Protein AF-A0AAJ1ZSI8-F1 (afdb_monomer)

Sequence (175 aa):
MTHDALRLLARHGTLLAAVGTDGVRSYTAPPLLPDRSDVARGQAELLGSPRRRISVARHMYALRLGEVLPHRDLDTLRGIEGARVKAIYKLRAQEFGIAWEGRRYDRFNPDATDLTNQAINHAATAVQAAAAIAVQRSRRCRSLDLSTRIPDRLSYWMWRTCFAMTSRCPSPSRQ

Secondary structure (DSSP, 8-state):
--HHHHHHHHHTTPPP--B-GGGS-B-SPPP--TT--HHHHHHHHHHHSHHHHHHHHHHHHHHHHSS------HHHHHHHHHHHHHHHHHHHHHHTT---------SS-GGGS-HHHHHHHHHHHHHHHHHHHHHHHTT--STT-GGGTS--TTTHHHHHHHTTT---PPPPP--

Foldseek 3Di:
DDPVVVVVCLVVVHDDWDADPPLLATPDDQDPRPDDCPQQVVLVVCLVDPVSVLVVLQVLLCVVVVHRDPDSDPVVSVVVVVVVVVVVVVVVCVVVVHDDPDADADPVCRPPDDPVNNVVVSVLSSLLSVLVVLCSVVVYHPVSQCPVVPPDDPCVSSSSRSVSPPPDDDDPDDD

Mean predicted aligned error: 11.06 Å

Radius of gyration: 19.28 Å; Cα contacts (8 Å, |Δi|>4): 123; chains: 1; bounding box: 47×39×57 Å

pLDDT: mean 71.85, std 19.26, range [26.12, 93.94]

Nearest PDB structures (foldseek):
  5dqu-assembly1_A  TM=8.683E-01  e=6.425E-07  Escherichia coli K-12
  8hi1-assembly1_C  TM=9.250E-01  e=1.335E-06  Streptococcus thermophilus DGCC 7710
  5vvl-assembly1_A  TM=9.056E-01  e=1.979E-06  Escherichia coli K-12
  5vvj-assembly1_C  TM=8.225E-01  e=1.070E-05  Escherichia coli K-12
  4p6i-assembly1_E  TM=7.374E-01  e=3.887E-06  Escherichia coli K-12

Solvent-accessible surface area (backbone atoms only — not comparable to full-at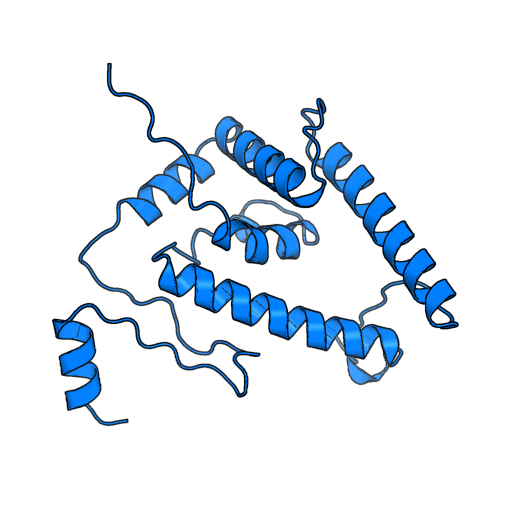om values): 10835 Å² total; per-residue (Å²): 138,57,71,66,59,53,52,51,31,60,75,71,72,49,84,76,76,53,54,43,78,96,39,41,36,68,75,50,69,73,80,89,65,90,87,74,56,64,62,40,47,54,49,49,57,38,64,72,34,73,70,47,39,53,54,51,52,51,52,52,49,21,71,74,71,76,47,84,73,88,72,88,53,69,67,60,54,48,52,55,51,53,53,52,52,53,50,51,53,52,54,50,24,61,75,71,71,48,92,76,93,68,93,65,83,52,88,92,48,64,81,81,42,58,68,71,50,45,53,52,51,52,55,48,44,29,52,49,16,48,23,48,52,46,28,45,73,68,60,46,58,71,85,74,49,59,69,85,80,44,99,56,84,74,58,56,62,58,58,52,48,55,70,58,69,72,86,76,72,82,74,83,78,85,125

Structure (mmCIF, N/CA/C/O backbone):
data_AF-A0AAJ1ZSI8-F1
#
_entry.id   AF-A0AAJ1ZSI8-F1
#
loop_
_atom_site.group_PDB
_atom_site.id
_atom_site.type_symbol
_atom_site.label_atom_id
_atom_site.label_alt_id
_atom_site.label_comp_id
_atom_site.label_asym_id
_atom_site.label_entity_id
_atom_site.label_seq_id
_atom_site.pdbx_PDB_ins_code
_atom_site.Cartn_x
_atom_site.Cartn_y
_atom_site.Cartn_z
_atom_site.occupancy
_atom_site.B_iso_or_equiv
_atom_site.auth_seq_id
_atom_site.auth_comp_id
_atom_site.auth_asym_id
_atom_site.auth_atom_id
_atom_site.pdbx_PDB_model_num
ATOM 1 N N . MET A 1 1 ? 22.085 -18.092 8.411 1.00 73.88 1 MET A N 1
ATOM 2 C CA . MET A 1 1 ? 22.111 -18.370 6.955 1.00 73.88 1 MET A CA 1
ATOM 3 C C . MET A 1 1 ? 23.533 -18.709 6.547 1.00 73.88 1 MET A C 1
ATOM 5 O O . MET A 1 1 ? 24.436 -18.060 7.056 1.00 73.88 1 MET A O 1
ATOM 9 N N . THR A 1 2 ? 23.741 -19.699 5.675 1.00 93.69 2 THR A N 1
ATOM 10 C CA . THR A 1 2 ? 25.081 -20.091 5.199 1.00 93.69 2 THR A CA 1
ATOM 11 C C . THR A 1 2 ? 25.334 -19.587 3.779 1.00 93.69 2 THR A C 1
ATOM 13 O O . THR A 1 2 ? 24.401 -19.371 3.004 1.00 93.69 2 THR A O 1
ATOM 16 N N . HIS A 1 3 ? 26.607 -19.405 3.429 1.00 89.50 3 HIS A N 1
ATOM 17 C CA . HIS A 1 3 ? 27.018 -18.959 2.097 1.00 89.50 3 HIS A CA 1
ATOM 18 C C . HIS A 1 3 ? 26.566 -19.922 0.984 1.00 89.50 3 HIS A C 1
ATOM 20 O O . HIS A 1 3 ? 26.094 -19.478 -0.059 1.00 89.50 3 HIS A O 1
ATOM 26 N N . ASP A 1 4 ? 26.647 -21.237 1.205 1.00 93.56 4 ASP A N 1
ATOM 27 C CA . ASP A 1 4 ? 26.276 -22.213 0.172 1.00 93.56 4 ASP A CA 1
ATOM 28 C C . ASP A 1 4 ? 2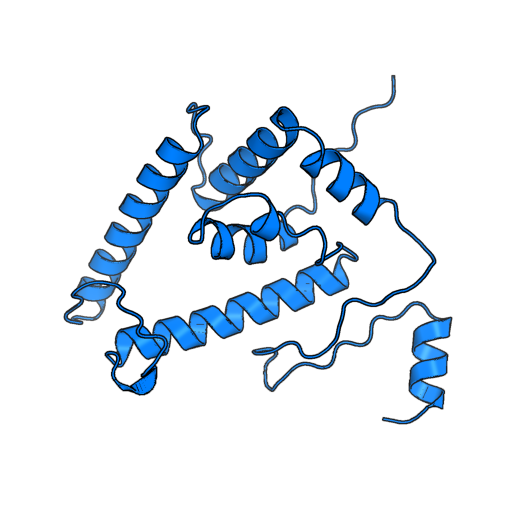4.765 -22.220 -0.116 1.00 93.56 4 ASP A C 1
ATOM 30 O O . ASP A 1 4 ? 24.354 -22.329 -1.269 1.00 93.56 4 ASP A O 1
ATOM 34 N N . ALA A 1 5 ? 23.930 -21.952 0.896 1.00 89.56 5 ALA A N 1
ATOM 35 C CA . ALA A 1 5 ? 22.500 -21.737 0.684 1.00 89.56 5 ALA A CA 1
ATOM 36 C C . ALA A 1 5 ? 22.241 -20.535 -0.244 1.00 89.56 5 ALA A C 1
ATOM 38 O O . ALA A 1 5 ? 21.441 -20.635 -1.172 1.00 89.56 5 ALA A O 1
ATOM 39 N N . LEU A 1 6 ? 22.955 -19.416 -0.056 1.00 88.00 6 LEU A N 1
ATOM 40 C CA . LEU A 1 6 ? 22.856 -18.257 -0.955 1.00 88.00 6 LEU A CA 1
ATOM 41 C C . LEU A 1 6 ? 23.327 -18.597 -2.374 1.00 88.00 6 LEU A C 1
ATOM 43 O O . LEU A 1 6 ? 22.689 -18.198 -3.349 1.00 88.00 6 LEU A O 1
ATOM 47 N N . ARG A 1 7 ? 24.409 -19.374 -2.494 1.00 87.56 7 ARG A N 1
ATOM 48 C CA . ARG A 1 7 ? 24.954 -19.823 -3.780 1.00 87.56 7 ARG A CA 1
ATOM 49 C C . ARG A 1 7 ? 23.956 -20.684 -4.556 1.00 87.56 7 ARG A C 1
ATOM 51 O O . ARG A 1 7 ? 23.796 -20.486 -5.760 1.00 87.56 7 ARG A O 1
ATOM 58 N N . LEU A 1 8 ? 23.274 -21.612 -3.884 1.00 90.06 8 LEU A N 1
ATOM 59 C CA . LEU A 1 8 ? 22.236 -22.452 -4.488 1.00 90.06 8 LEU A CA 1
ATOM 60 C C . LEU A 1 8 ? 21.021 -21.624 -4.921 1.00 90.06 8 LEU A C 1
ATOM 62 O O . LEU A 1 8 ? 20.558 -21.769 -6.051 1.00 90.06 8 LEU A O 1
ATOM 66 N N . LEU A 1 9 ? 20.543 -20.711 -4.070 1.00 86.81 9 LEU A N 1
ATOM 67 C CA . LEU A 1 9 ? 19.425 -19.822 -4.407 1.00 86.81 9 LEU A CA 1
ATOM 68 C C . LEU A 1 9 ? 19.731 -18.967 -5.643 1.00 86.81 9 LEU A C 1
ATOM 70 O O . LEU A 1 9 ? 18.897 -18.873 -6.543 1.00 86.81 9 LEU A O 1
ATOM 74 N N . ALA A 1 10 ? 20.941 -18.407 -5.727 1.00 83.44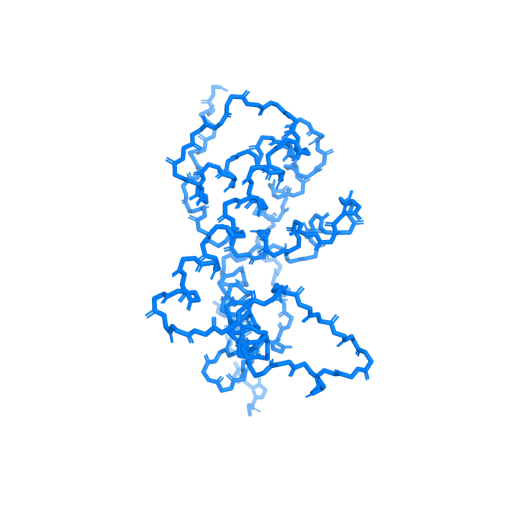 10 ALA A N 1
ATOM 75 C CA . ALA A 1 10 ? 21.382 -17.635 -6.885 1.00 83.44 10 ALA A CA 1
ATOM 76 C C . ALA A 1 10 ? 21.451 -18.488 -8.162 1.00 83.44 10 ALA A C 1
ATOM 78 O O . ALA A 1 10 ? 20.980 -18.050 -9.209 1.00 83.44 10 ALA A O 1
ATOM 79 N N . ARG A 1 11 ? 21.973 -19.722 -8.078 1.00 83.69 11 ARG A N 1
ATOM 80 C CA . ARG A 1 11 ? 22.045 -20.653 -9.221 1.00 83.69 11 ARG A CA 1
ATOM 81 C C . ARG A 1 11 ? 20.673 -21.055 -9.758 1.00 83.69 11 ARG A C 1
ATOM 83 O O . ARG A 1 11 ? 20.522 -21.194 -10.965 1.00 83.69 11 ARG A O 1
ATOM 90 N N . HIS A 1 12 ? 19.687 -21.238 -8.882 1.00 85.50 12 HIS A N 1
ATOM 91 C CA . HIS A 1 12 ? 18.328 -21.626 -9.273 1.00 85.50 12 HIS A CA 1
ATOM 92 C C . HIS A 1 12 ? 17.403 -20.437 -9.574 1.00 85.50 12 HIS A C 1
ATOM 94 O O . HIS A 1 12 ? 16.228 -20.633 -9.880 1.00 85.50 12 HIS A O 1
ATOM 100 N N . GLY A 1 13 ? 17.906 -19.201 -9.502 1.00 79.31 13 GLY A N 1
ATOM 101 C CA . GLY A 1 13 ? 17.098 -18.011 -9.759 1.00 79.31 13 GLY A CA 1
ATOM 102 C C . GLY A 1 13 ? 16.004 -17.766 -8.714 1.00 79.31 13 GLY A C 1
ATOM 103 O O . GLY A 1 13 ? 14.977 -17.147 -9.018 1.00 79.31 13 GLY A O 1
ATOM 104 N N . THR A 1 14 ? 16.206 -18.260 -7.491 1.00 83.19 14 THR A N 1
ATOM 105 C CA . THR A 1 14 ? 15.248 -18.156 -6.390 1.00 83.19 14 THR A CA 1
ATOM 106 C C . THR A 1 14 ? 15.470 -16.862 -5.613 1.00 83.19 14 THR A C 1
ATOM 108 O O . THR A 1 14 ? 16.569 -16.570 -5.145 1.00 83.19 14 THR A O 1
ATOM 111 N N . LEU A 1 15 ? 14.397 -16.088 -5.444 1.00 80.38 15 LEU A N 1
ATOM 112 C CA . LEU A 1 15 ? 14.383 -14.896 -4.598 1.00 80.38 15 LEU A CA 1
ATOM 113 C C . LEU A 1 15 ? 14.582 -15.294 -3.129 1.00 80.38 15 LEU A C 1
ATOM 115 O O . LEU A 1 15 ? 13.809 -16.086 -2.593 1.00 80.38 15 LEU A O 1
ATOM 119 N N . LEU A 1 16 ? 15.524 -14.636 -2.458 1.00 84.69 16 LEU A N 1
ATOM 120 C CA . LEU A 1 16 ? 15.558 -14.556 -1.002 1.00 84.69 16 LEU A CA 1
ATOM 121 C C . LEU A 1 16 ? 14.931 -13.233 -0.552 1.00 84.69 16 LEU A C 1
ATOM 123 O O . LEU A 1 16 ? 15.336 -12.178 -1.035 1.00 84.69 16 LEU A O 1
ATOM 127 N N . ALA A 1 17 ? 13.987 -13.281 0.388 1.00 84.75 17 ALA A N 1
ATOM 128 C CA . ALA A 1 17 ? 13.419 -12.097 1.028 1.00 84.75 17 ALA A CA 1
ATOM 129 C C . ALA A 1 17 ? 13.455 -12.254 2.554 1.00 84.75 17 ALA A C 1
ATOM 131 O O . ALA A 1 17 ? 12.774 -13.104 3.120 1.00 84.75 17 ALA A O 1
ATOM 132 N N . ALA A 1 18 ? 14.253 -11.422 3.218 1.00 87.19 18 ALA A N 1
ATOM 133 C CA . ALA A 1 18 ? 14.275 -11.263 4.662 1.00 87.19 18 ALA A CA 1
ATOM 134 C C . ALA A 1 18 ? 13.159 -10.300 5.067 1.00 87.19 18 ALA A C 1
ATOM 136 O O . ALA A 1 18 ? 13.150 -9.112 4.710 1.00 87.19 18 ALA A O 1
ATOM 137 N N . VAL A 1 19 ? 12.208 -10.843 5.812 1.00 87.94 19 VAL A N 1
ATOM 138 C CA . VAL A 1 19 ? 11.025 -10.143 6.295 1.00 87.94 19 VAL A CA 1
ATOM 139 C C . VAL A 1 19 ? 11.007 -10.165 7.819 1.00 87.94 19 VAL A C 1
ATOM 141 O O . VAL A 1 19 ? 11.587 -11.054 8.438 1.00 87.94 19 VAL A O 1
ATOM 144 N N . GLY A 1 20 ? 10.379 -9.161 8.425 1.00 85.75 20 GLY A N 1
ATOM 145 C CA . GLY A 1 20 ? 10.069 -9.181 9.852 1.00 85.75 20 GLY A CA 1
ATOM 146 C C . GLY A 1 20 ? 9.001 -10.226 10.172 1.00 85.75 20 GLY A C 1
ATOM 147 O O . GLY A 1 20 ? 8.420 -10.826 9.264 1.00 85.75 20 GLY A O 1
ATOM 148 N N . THR A 1 21 ? 8.716 -10.404 11.460 1.00 85.62 21 THR A N 1
ATOM 149 C CA . THR A 1 21 ? 7.641 -11.281 11.947 1.00 85.62 21 THR A CA 1
ATOM 150 C C . THR A 1 21 ? 6.335 -11.000 11.201 1.00 85.62 21 THR A C 1
ATOM 152 O O . THR A 1 21 ? 5.996 -9.842 10.958 1.00 85.62 21 THR A O 1
ATOM 155 N N . ASP A 1 22 ? 5.656 -12.054 10.749 1.00 81.25 22 ASP A N 1
ATOM 156 C CA . ASP A 1 22 ? 4.408 -11.986 9.973 1.00 81.25 22 ASP A CA 1
ATOM 157 C C . ASP A 1 22 ? 4.469 -11.148 8.680 1.00 81.25 22 ASP A C 1
ATOM 159 O O . ASP A 1 22 ? 3.448 -10.738 8.132 1.00 81.25 22 ASP A O 1
ATOM 163 N N . GLY A 1 23 ? 5.668 -10.867 8.155 1.00 78.25 23 GLY A N 1
ATOM 164 C CA . GLY A 1 23 ? 5.826 -10.107 6.915 1.00 78.25 23 GLY A CA 1
ATOM 165 C C . GLY A 1 23 ? 5.517 -8.613 7.044 1.00 78.25 23 GLY A C 1
ATOM 166 O O . GLY A 1 23 ? 5.360 -7.936 6.028 1.00 78.25 23 GLY A O 1
ATOM 167 N N . VAL A 1 24 ? 5.464 -8.069 8.267 1.00 82.88 24 VAL A N 1
ATOM 168 C CA . VAL A 1 24 ? 5.094 -6.660 8.520 1.00 82.88 24 VAL A CA 1
ATOM 169 C C . VAL A 1 24 ? 6.164 -5.649 8.106 1.00 82.88 24 VAL A C 1
ATOM 171 O O . VAL A 1 24 ? 5.897 -4.450 8.026 1.00 82.88 24 VAL A O 1
ATOM 174 N N . ARG A 1 25 ? 7.387 -6.116 7.831 1.00 82.19 25 ARG A N 1
ATOM 175 C CA . ARG A 1 25 ? 8.499 -5.321 7.294 1.00 82.19 25 ARG A CA 1
ATOM 176 C C . ARG A 1 25 ? 9.293 -6.157 6.296 1.00 82.19 25 ARG A C 1
ATOM 178 O O . ARG A 1 25 ? 9.467 -7.351 6.494 1.00 82.19 25 ARG A O 1
ATOM 185 N N . SER A 1 26 ? 9.798 -5.524 5.241 1.00 80.62 26 SER A N 1
ATOM 186 C CA . SER A 1 26 ? 10.729 -6.134 4.284 1.00 80.62 26 SER A CA 1
ATOM 187 C C . SER A 1 26 ? 12.072 -5.435 4.411 1.00 80.62 26 SER A C 1
ATOM 189 O O . SER A 1 26 ? 12.143 -4.224 4.201 1.00 80.62 26 SER A O 1
ATOM 191 N N . TYR A 1 27 ? 13.121 -6.196 4.705 1.00 82.62 27 TYR A N 1
ATOM 192 C CA . TYR A 1 27 ? 14.487 -5.684 4.847 1.00 82.62 27 TYR A CA 1
ATOM 193 C C . TYR A 1 27 ? 15.347 -5.964 3.615 1.00 82.62 27 TYR A C 1
ATOM 195 O O . TYR A 1 27 ? 16.360 -5.305 3.403 1.00 82.62 27 TYR A O 1
ATOM 203 N N . THR A 1 28 ? 14.938 -6.914 2.775 1.00 73.69 28 THR A N 1
ATOM 204 C CA . THR A 1 28 ? 15.691 -7.267 1.572 1.00 73.69 28 THR A CA 1
ATOM 205 C C . THR A 1 28 ? 15.424 -6.306 0.423 1.00 73.69 28 THR A C 1
ATOM 207 O O . THR A 1 28 ? 14.284 -5.921 0.146 1.00 73.69 28 THR A O 1
ATOM 210 N N . ALA A 1 29 ? 16.507 -5.917 -0.251 1.00 67.88 29 ALA A N 1
ATOM 211 C CA . ALA A 1 29 ? 16.446 -5.235 -1.531 1.00 67.88 29 ALA A CA 1
ATOM 212 C C . ALA A 1 29 ? 15.941 -6.198 -2.624 1.00 67.88 29 ALA A C 1
ATOM 214 O O . ALA A 1 29 ? 16.183 -7.402 -2.532 1.00 67.88 29 ALA A O 1
ATOM 215 N N . PRO A 1 30 ? 15.261 -5.698 -3.671 1.00 64.31 30 PRO A N 1
ATOM 216 C CA . PRO A 1 30 ? 14.874 -6.527 -4.805 1.00 64.31 30 PRO A CA 1
ATOM 217 C C . PRO A 1 30 ? 16.088 -7.279 -5.373 1.00 64.31 30 PRO A C 1
ATOM 219 O O . PRO A 1 30 ? 17.173 -6.699 -5.459 1.00 64.31 30 PRO A O 1
ATOM 222 N N . PRO A 1 31 ? 15.923 -8.548 -5.769 1.00 61.81 31 PRO A N 1
ATOM 223 C CA . PRO A 1 31 ? 17.025 -9.359 -6.251 1.00 61.81 31 PRO A CA 1
ATOM 224 C C . PRO A 1 31 ? 17.536 -8.773 -7.568 1.00 61.81 31 PRO A C 1
ATOM 226 O O . PRO A 1 31 ? 16.794 -8.657 -8.544 1.00 61.81 31 PRO A O 1
ATOM 229 N N . LEU A 1 32 ? 18.815 -8.416 -7.605 1.00 60.69 32 LEU A N 1
ATOM 230 C CA . LEU A 1 32 ? 19.501 -8.000 -8.824 1.00 60.69 32 LEU A CA 1
ATOM 231 C C . LEU A 1 32 ? 19.974 -9.253 -9.568 1.00 60.69 32 LEU A C 1
ATOM 233 O O . LEU A 1 32 ? 21.168 -9.525 -9.632 1.00 60.69 32 LEU A O 1
ATOM 237 N N . LEU A 1 33 ? 19.037 -10.067 -10.066 1.00 61.50 33 LEU A N 1
ATOM 238 C CA . LEU A 1 33 ? 19.398 -11.162 -10.966 1.00 61.50 33 LEU A CA 1
ATOM 239 C C . LEU A 1 33 ? 19.438 -10.663 -12.419 1.00 61.50 33 LEU A C 1
ATOM 241 O O . LEU A 1 33 ? 18.534 -9.935 -12.834 1.00 61.50 33 LEU A O 1
ATOM 245 N N . PRO A 1 34 ? 20.455 -11.065 -13.202 1.00 56.19 34 PRO A N 1
ATOM 246 C CA . PRO A 1 34 ? 20.691 -10.537 -14.545 1.00 56.19 34 PRO A CA 1
ATOM 247 C C . PRO A 1 34 ? 19.709 -11.048 -15.610 1.00 56.19 34 PRO A C 1
ATOM 249 O O . PRO A 1 34 ? 19.698 -10.527 -16.721 1.00 56.19 34 PRO A O 1
ATOM 252 N N . ASP A 1 35 ? 18.874 -12.042 -15.304 1.00 57.72 35 ASP A N 1
ATOM 253 C CA . ASP A 1 35 ? 18.309 -12.871 -16.371 1.00 57.72 35 ASP A CA 1
ATOM 254 C C . ASP A 1 35 ? 17.165 -12.243 -17.173 1.00 57.72 35 ASP A C 1
ATOM 256 O O . ASP A 1 35 ? 16.999 -12.598 -18.339 1.00 57.72 35 ASP A O 1
ATOM 260 N N . ARG A 1 36 ? 16.351 -11.330 -16.612 1.00 62.81 36 ARG A N 1
ATOM 261 C CA . ARG A 1 36 ? 15.215 -10.730 -17.350 1.00 62.81 36 ARG A CA 1
ATOM 262 C C . ARG A 1 36 ? 14.898 -9.300 -16.915 1.00 62.81 36 ARG A C 1
ATOM 264 O O . ARG A 1 36 ? 14.591 -9.042 -15.756 1.00 62.81 36 ARG A O 1
ATOM 271 N N . SER A 1 37 ? 14.937 -8.378 -17.880 1.00 72.62 37 SER A N 1
ATOM 272 C CA . SER A 1 37 ? 14.653 -6.942 -17.713 1.00 72.62 37 SER A CA 1
ATOM 273 C C . SER A 1 37 ? 13.412 -6.469 -18.479 1.00 72.62 37 SER A C 1
ATOM 275 O O . SER A 1 37 ? 13.108 -5.281 -18.480 1.00 72.62 37 SER A O 1
ATOM 277 N N . ASP A 1 38 ? 12.679 -7.380 -19.114 1.00 80.06 38 ASP A N 1
ATOM 278 C CA . ASP A 1 38 ? 11.459 -7.123 -19.887 1.00 80.06 38 ASP A CA 1
ATOM 279 C C . ASP A 1 38 ? 10.375 -6.417 -19.060 1.00 80.06 38 ASP A C 1
ATOM 281 O O . ASP A 1 38 ? 9.857 -5.380 -19.474 1.00 80.06 38 ASP A O 1
ATOM 285 N N . VAL A 1 39 ? 10.094 -6.913 -17.853 1.00 75.62 39 VAL A N 1
ATOM 286 C CA . VAL A 1 39 ? 9.108 -6.313 -16.942 1.00 75.62 39 VAL A CA 1
ATOM 287 C C . VAL A 1 39 ? 9.557 -4.923 -16.489 1.00 75.62 39 VAL A C 1
ATOM 289 O O . VAL A 1 39 ? 8.772 -3.976 -16.523 1.00 75.62 39 VAL A O 1
ATOM 292 N N . ALA A 1 40 ? 10.827 -4.775 -16.106 1.00 75.06 40 ALA A N 1
ATOM 293 C CA . ALA A 1 40 ? 11.382 -3.493 -15.677 1.00 75.06 40 ALA A CA 1
ATOM 294 C C . ALA A 1 40 ? 11.407 -2.463 -16.822 1.00 75.06 40 ALA A C 1
ATOM 296 O O . ALA A 1 40 ? 11.107 -1.290 -16.605 1.00 75.06 40 ALA A O 1
ATOM 297 N N . ARG A 1 41 ? 11.702 -2.897 -18.053 1.00 81.31 41 ARG A N 1
ATOM 298 C CA . ARG A 1 41 ? 11.676 -2.054 -19.254 1.00 81.31 41 ARG A CA 1
ATOM 299 C C . ARG A 1 41 ? 10.255 -1.635 -19.610 1.00 81.31 41 ARG A C 1
ATOM 301 O O . ARG A 1 41 ? 10.018 -0.450 -19.813 1.00 81.31 41 ARG A O 1
ATOM 308 N N . GLY A 1 42 ? 9.300 -2.565 -19.580 1.00 82.81 42 GLY A N 1
ATOM 309 C CA . GLY A 1 42 ? 7.884 -2.255 -19.777 1.00 82.81 42 GLY A CA 1
ATOM 310 C C . GLY A 1 42 ? 7.367 -1.251 -18.743 1.00 82.81 42 GLY A C 1
ATOM 311 O O . GLY A 1 42 ? 6.666 -0.305 -19.096 1.00 82.81 42 GLY A O 1
ATOM 312 N N . GLN A 1 43 ? 7.780 -1.383 -17.476 1.00 79.62 43 GLN A N 1
ATOM 313 C CA . GLN A 1 43 ? 7.522 -0.353 -16.469 1.00 79.62 43 GLN A CA 1
ATOM 314 C C . GLN A 1 43 ? 8.139 0.980 -16.900 1.00 79.62 43 GLN A C 1
ATOM 316 O O . GLN A 1 43 ? 7.404 1.952 -17.031 1.00 79.62 43 GLN A O 1
ATOM 321 N N . ALA A 1 44 ? 9.439 1.032 -17.200 1.00 82.06 44 ALA A N 1
ATOM 322 C CA . ALA A 1 44 ? 10.117 2.263 -17.612 1.00 82.06 44 ALA A CA 1
ATOM 323 C C . ALA A 1 44 ? 9.429 2.965 -18.801 1.00 82.06 44 ALA A C 1
ATOM 325 O O . ALA A 1 44 ? 9.262 4.183 -18.778 1.00 82.06 44 ALA A O 1
ATOM 326 N N . GLU A 1 45 ? 8.952 2.216 -19.797 1.00 84.94 45 GLU A N 1
ATOM 327 C CA . GLU A 1 45 ? 8.206 2.748 -20.944 1.00 84.94 45 GLU A CA 1
ATOM 328 C C . GLU A 1 45 ? 6.840 3.341 -20.562 1.00 84.94 45 GLU A C 1
ATOM 330 O O . GLU A 1 45 ? 6.434 4.387 -21.085 1.00 84.94 45 GLU A O 1
ATOM 335 N N . LEU A 1 46 ? 6.115 2.693 -19.645 1.00 81.75 46 LEU A N 1
ATOM 336 C CA . LEU A 1 46 ? 4.859 3.223 -19.107 1.00 81.75 46 LEU A CA 1
ATOM 337 C C . LEU A 1 46 ? 5.092 4.525 -18.328 1.00 81.75 46 LEU A C 1
ATOM 339 O O . LEU A 1 46 ? 4.256 5.428 -18.380 1.00 81.75 46 LEU A O 1
ATOM 343 N N . LEU A 1 47 ? 6.233 4.647 -17.643 1.00 75.38 47 LEU A N 1
ATOM 344 C CA . LEU A 1 47 ? 6.580 5.838 -16.863 1.00 75.38 47 LEU A CA 1
ATOM 345 C C . LEU A 1 47 ? 7.146 6.977 -17.707 1.00 75.38 47 LEU A C 1
ATOM 347 O O . LEU A 1 47 ? 6.943 8.148 -17.366 1.00 75.38 47 LEU A O 1
ATOM 351 N N . GLY A 1 48 ? 7.855 6.637 -18.783 1.00 79.31 48 GLY A N 1
ATOM 352 C CA . GLY A 1 48 ? 8.548 7.584 -19.649 1.00 79.31 48 GLY A CA 1
ATOM 353 C C . GLY A 1 48 ? 7.606 8.511 -20.414 1.00 79.31 48 GLY A C 1
ATOM 354 O O . GLY A 1 48 ? 7.967 9.653 -20.677 1.00 79.31 48 GLY A O 1
ATOM 355 N N . SER A 1 49 ? 6.378 8.073 -20.715 1.00 81.50 49 SER A N 1
ATOM 356 C CA . SER A 1 49 ? 5.410 8.891 -21.456 1.00 81.50 49 SER A CA 1
ATOM 357 C C . SER A 1 49 ? 4.294 9.456 -20.556 1.00 81.50 49 SER A C 1
ATOM 359 O O . SER A 1 49 ? 3.615 8.696 -19.856 1.00 81.50 49 SER A O 1
ATOM 361 N N . PRO A 1 50 ? 4.022 10.779 -20.597 1.00 78.56 50 PRO A N 1
ATOM 362 C CA . PRO A 1 50 ? 2.962 11.399 -19.793 1.00 78.56 50 PRO A CA 1
ATOM 363 C C . PRO A 1 50 ? 1.573 10.794 -20.040 1.00 78.56 50 PRO A C 1
ATOM 365 O O . PRO A 1 50 ? 0.814 10.559 -19.101 1.00 78.56 50 PRO A O 1
ATOM 368 N N . ARG A 1 51 ? 1.256 10.464 -21.301 1.00 81.38 51 ARG A N 1
ATOM 369 C CA . ARG A 1 51 ? -0.030 9.857 -21.683 1.00 81.38 51 ARG A CA 1
ATOM 370 C C . ARG A 1 51 ? -0.223 8.464 -21.071 1.00 81.38 51 ARG A C 1
ATOM 372 O O . ARG A 1 51 ? -1.288 8.192 -20.517 1.00 81.38 51 ARG A O 1
ATOM 379 N N . ARG A 1 52 ? 0.793 7.587 -21.125 1.00 79.38 52 ARG A N 1
ATOM 380 C CA . ARG A 1 52 ? 0.695 6.235 -20.539 1.00 79.38 52 ARG A CA 1
ATOM 381 C C . ARG A 1 52 ? 0.642 6.298 -19.015 1.00 79.38 52 ARG A C 1
ATOM 383 O O . ARG A 1 52 ? -0.143 5.567 -18.421 1.00 79.38 52 ARG A O 1
ATOM 390 N N . ARG A 1 53 ? 1.370 7.226 -18.385 1.00 79.56 53 ARG A N 1
ATOM 391 C CA . ARG A 1 53 ? 1.321 7.446 -16.929 1.00 79.56 53 ARG A CA 1
ATOM 392 C C . ARG A 1 53 ? -0.094 7.745 -16.430 1.00 79.56 53 ARG A C 1
ATOM 394 O O . ARG A 1 53 ? -0.545 7.120 -15.472 1.00 79.56 53 ARG A O 1
ATOM 401 N N . ILE A 1 54 ? -0.809 8.650 -17.103 1.00 80.62 54 ILE A N 1
ATOM 402 C CA . ILE A 1 54 ? -2.204 8.978 -16.765 1.00 80.62 54 ILE A CA 1
ATOM 403 C C . ILE A 1 54 ? -3.110 7.762 -16.988 1.00 80.62 54 ILE A C 1
ATOM 405 O O . ILE A 1 54 ? -3.946 7.456 -16.142 1.00 80.62 54 ILE A O 1
ATOM 409 N N . SER A 1 55 ? -2.919 7.023 -18.086 1.00 82.88 55 SER A N 1
ATOM 410 C CA . SER A 1 55 ? -3.686 5.800 -18.357 1.00 82.88 55 SER A CA 1
ATOM 411 C C . SER A 1 55 ? -3.528 4.750 -17.252 1.00 82.88 55 SER A C 1
ATOM 413 O O . SER A 1 55 ? -4.518 4.153 -16.831 1.00 82.88 55 SER A O 1
ATOM 415 N N . VAL A 1 56 ? -2.306 4.542 -16.750 1.00 83.88 56 VAL A N 1
ATOM 416 C CA . VAL A 1 56 ? -2.046 3.607 -15.645 1.00 83.88 56 VAL A CA 1
ATOM 417 C C . VAL A 1 56 ? -2.700 4.098 -14.354 1.00 83.88 56 VAL A C 1
ATOM 419 O O . VAL A 1 56 ? -3.372 3.318 -13.683 1.00 83.88 56 VAL A O 1
ATOM 422 N N . ALA A 1 57 ? -2.578 5.389 -14.032 1.00 81.88 57 ALA A N 1
ATOM 423 C CA . ALA A 1 57 ? -3.222 5.966 -12.854 1.00 81.88 57 ALA A CA 1
ATOM 424 C C . ALA A 1 57 ? -4.753 5.802 -12.893 1.00 81.88 57 ALA A C 1
ATOM 426 O O . ALA A 1 57 ? -5.352 5.400 -11.899 1.00 81.88 57 ALA A O 1
ATOM 427 N N . ARG A 1 58 ? -5.389 6.021 -14.052 1.00 81.62 58 ARG A N 1
ATOM 428 C CA . ARG A 1 58 ? -6.833 5.794 -14.237 1.00 81.62 58 ARG A CA 1
ATOM 429 C C . ARG A 1 58 ? -7.221 4.336 -14.028 1.00 81.62 58 ARG A C 1
ATOM 431 O O . ARG A 1 58 ? -8.215 4.063 -13.366 1.00 81.62 58 ARG A O 1
ATOM 438 N N . HIS A 1 59 ? -6.430 3.408 -14.559 1.00 84.19 59 HIS A N 1
ATOM 439 C CA . HIS A 1 59 ? -6.676 1.983 -14.362 1.00 84.19 59 HIS A CA 1
ATOM 440 C C . HIS A 1 59 ? -6.583 1.593 -12.880 1.00 84.19 59 HIS A C 1
ATOM 442 O O . HIS A 1 59 ? -7.427 0.859 -12.378 1.00 84.19 59 HIS A O 1
ATOM 448 N N . MET A 1 60 ? -5.615 2.148 -12.148 1.00 82.62 60 MET A N 1
ATOM 449 C CA . MET A 1 60 ? -5.496 1.940 -10.703 1.00 82.62 60 MET A CA 1
ATOM 450 C C . MET A 1 60 ? -6.684 2.508 -9.922 1.00 82.62 60 MET A C 1
ATOM 452 O O . MET A 1 60 ? -7.196 1.846 -9.021 1.00 82.62 60 MET A O 1
ATOM 456 N N . TYR A 1 61 ? -7.148 3.707 -10.282 1.00 83.50 61 TYR A N 1
ATOM 457 C CA . TYR A 1 61 ? -8.352 4.293 -9.698 1.00 83.50 61 TYR A CA 1
ATOM 458 C C . TYR A 1 61 ? -9.594 3.445 -9.971 1.00 83.50 61 TYR A C 1
ATOM 460 O O . TYR A 1 61 ? -10.384 3.225 -9.056 1.00 83.50 61 TYR A O 1
ATOM 468 N N . ALA A 1 62 ? -9.727 2.906 -11.185 1.00 85.81 62 ALA A N 1
ATOM 469 C CA . ALA A 1 62 ? -10.831 2.022 -11.539 1.00 85.81 62 ALA A CA 1
ATOM 470 C C . ALA A 1 62 ? -10.820 0.722 -10.721 1.00 85.81 62 ALA A C 1
ATOM 472 O O . ALA A 1 62 ? -11.852 0.332 -10.184 1.00 85.81 62 ALA A O 1
ATOM 473 N N . LEU A 1 63 ? -9.650 0.096 -10.544 1.00 85.62 63 LEU A N 1
ATOM 474 C CA . LEU A 1 63 ? -9.503 -1.089 -9.689 1.00 85.62 63 LEU A CA 1
ATOM 475 C C . LEU A 1 63 ? -9.854 -0.798 -8.225 1.00 85.62 63 LEU A C 1
ATOM 477 O O . LEU A 1 63 ? -10.450 -1.635 -7.556 1.00 85.62 63 LEU A O 1
ATOM 481 N N . ARG A 1 64 ? -9.490 0.385 -7.721 1.00 83.31 64 ARG A N 1
ATOM 482 C CA . ARG A 1 64 ? -9.745 0.767 -6.329 1.00 83.31 64 ARG A CA 1
ATOM 483 C C . ARG A 1 64 ? -11.203 1.133 -6.060 1.00 83.31 64 ARG A C 1
ATOM 485 O O . ARG A 1 64 ? -11.712 0.829 -4.986 1.00 83.31 64 ARG A O 1
ATOM 492 N N . LEU A 1 65 ? -11.841 1.846 -6.986 1.00 80.44 65 LEU A N 1
ATOM 493 C CA . LEU A 1 65 ? -13.196 2.375 -6.812 1.00 80.44 65 LEU A CA 1
ATOM 494 C C . LEU A 1 65 ? -14.280 1.423 -7.330 1.00 80.44 65 LEU A C 1
ATOM 496 O O . LEU A 1 65 ? -15.438 1.593 -6.947 1.00 80.44 65 LEU A O 1
ATOM 500 N N . GLY A 1 66 ? -13.905 0.440 -8.156 1.00 81.88 66 GLY A N 1
ATOM 501 C CA . GLY A 1 66 ? -14.817 -0.504 -8.803 1.00 81.88 66 GLY A CA 1
ATOM 502 C C . GLY A 1 66 ? -15.560 0.075 -10.012 1.00 81.88 66 GLY A C 1
ATOM 503 O O . GLY A 1 66 ? -16.421 -0.595 -10.569 1.00 81.88 66 GLY A O 1
ATOM 504 N N . GLU A 1 67 ? -15.240 1.302 -10.427 1.00 81.81 67 GLU A N 1
ATOM 505 C CA . GLU A 1 67 ? -15.925 2.028 -11.499 1.00 81.81 67 GLU A CA 1
ATOM 506 C C . GLU A 1 67 ? -14.928 2.780 -12.388 1.00 81.81 67 GLU A C 1
ATOM 508 O O . GLU A 1 67 ? -13.895 3.274 -11.927 1.00 81.81 67 GLU A O 1
ATOM 513 N N . VAL A 1 68 ? -15.228 2.885 -13.684 1.00 73.81 68 VAL A N 1
ATOM 514 C CA . VAL A 1 68 ? -14.394 3.643 -14.623 1.00 73.81 68 VAL A CA 1
ATOM 515 C C . VAL A 1 68 ? -14.855 5.094 -14.635 1.00 73.81 68 VAL A C 1
ATOM 517 O O . VAL A 1 68 ?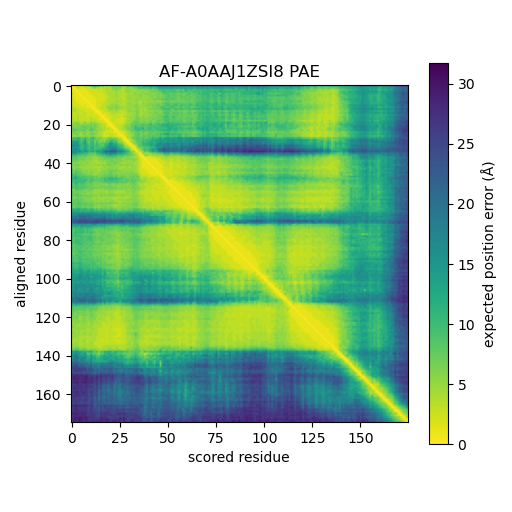 -15.876 5.431 -15.227 1.00 73.81 68 VAL A O 1
ATOM 520 N N . LEU A 1 69 ? -14.075 5.974 -14.009 1.00 69.56 69 LEU A N 1
ATOM 521 C CA . LEU A 1 69 ? -14.378 7.402 -14.003 1.00 69.56 69 LEU A CA 1
ATOM 522 C C . LEU A 1 69 ? -14.043 8.047 -15.373 1.00 69.56 69 LEU A C 1
ATOM 524 O O . LEU A 1 69 ? -12.950 7.825 -15.922 1.00 69.56 69 LEU A O 1
ATOM 528 N N . PRO A 1 70 ? -14.948 8.877 -15.934 1.00 64.88 70 PRO A N 1
ATOM 529 C CA . PRO A 1 70 ? -14.748 9.533 -17.232 1.00 64.88 70 PRO A CA 1
ATOM 530 C C . PRO A 1 70 ? -13.725 10.682 -17.178 1.00 64.88 70 PRO A C 1
ATOM 532 O O . PRO A 1 70 ? -13.228 11.129 -18.212 1.00 64.88 70 PRO A O 1
ATOM 535 N N . HIS A 1 71 ? -13.385 11.145 -15.974 1.00 66.44 71 HIS A N 1
ATOM 536 C CA . HIS A 1 71 ? -12.522 12.294 -15.733 1.00 66.44 71 HIS A CA 1
ATOM 537 C C . HIS A 1 71 ? -11.083 12.026 -16.201 1.00 66.44 71 HIS A C 1
ATOM 539 O O . HIS A 1 71 ? -10.490 10.983 -15.908 1.00 66.44 71 HIS A O 1
ATOM 545 N N . ARG A 1 72 ? -10.523 12.979 -16.957 1.00 64.88 72 ARG A N 1
ATOM 546 C CA . ARG A 1 72 ? -9.133 12.925 -17.446 1.00 64.88 72 ARG A CA 1
ATOM 547 C C . ARG A 1 72 ? -8.127 13.456 -16.432 1.00 64.88 72 ARG A C 1
ATOM 549 O O . ARG A 1 72 ? -6.956 13.096 -16.516 1.00 64.88 72 ARG A O 1
ATOM 556 N N . ASP A 1 73 ? -8.586 14.304 -15.521 1.00 77.06 73 ASP A N 1
ATOM 557 C CA . ASP A 1 73 ? -7.730 15.013 -14.588 1.00 77.06 73 ASP A CA 1
ATOM 558 C C . ASP A 1 73 ? -7.446 14.193 -13.319 1.00 77.06 73 ASP A C 1
ATOM 560 O O . ASP A 1 73 ? -8.345 13.603 -12.714 1.00 77.06 73 ASP A O 1
ATOM 564 N N . LEU A 1 74 ? -6.170 14.146 -12.934 1.00 76.88 74 LEU A N 1
ATOM 565 C CA . LEU A 1 74 ? -5.700 13.384 -11.778 1.00 76.88 74 LEU A CA 1
ATOM 566 C C . LEU A 1 74 ? -6.106 14.046 -10.460 1.00 76.88 74 LEU A C 1
ATOM 568 O O . LEU A 1 74 ? -6.373 13.331 -9.491 1.00 76.88 74 LEU A O 1
ATOM 572 N N . ASP A 1 75 ? -6.190 15.374 -10.418 1.00 79.75 75 ASP A N 1
ATOM 573 C CA . ASP A 1 75 ? -6.535 16.102 -9.195 1.00 79.75 75 ASP A CA 1
ATOM 574 C C . ASP A 1 75 ? -8.003 15.889 -8.830 1.00 79.75 75 ASP A C 1
ATOM 576 O O . ASP A 1 75 ? -8.342 15.624 -7.673 1.00 79.75 75 ASP A O 1
ATOM 580 N N . THR A 1 76 ? -8.867 15.852 -9.842 1.00 82.25 76 THR A N 1
ATOM 581 C CA . THR A 1 76 ? -10.274 15.476 -9.685 1.00 82.25 76 THR A CA 1
ATOM 582 C C . THR A 1 76 ? -10.429 14.049 -9.139 1.00 82.25 76 THR A C 1
ATOM 584 O O . THR A 1 76 ? -11.163 13.828 -8.171 1.00 82.25 76 THR A O 1
ATOM 587 N N . LEU A 1 77 ? -9.701 13.070 -9.699 1.00 80.88 77 LEU A N 1
ATOM 588 C CA . LEU A 1 77 ? -9.728 11.677 -9.218 1.00 80.88 77 LEU A CA 1
ATOM 589 C C . LEU A 1 77 ? -9.279 11.565 -7.752 1.00 80.88 77 LEU A C 1
ATOM 591 O O . LEU A 1 77 ? -9.876 10.817 -6.973 1.00 80.88 77 LEU A O 1
ATOM 595 N N . ARG A 1 78 ? -8.278 12.355 -7.350 1.00 80.56 78 ARG A N 1
ATOM 596 C CA . ARG A 1 78 ? -7.826 12.442 -5.955 1.00 80.56 78 ARG A CA 1
ATOM 597 C C . ARG A 1 78 ? -8.870 13.052 -5.030 1.00 80.56 78 ARG A C 1
ATOM 599 O O . ARG A 1 78 ? -9.018 12.580 -3.904 1.00 80.56 78 ARG A O 1
ATO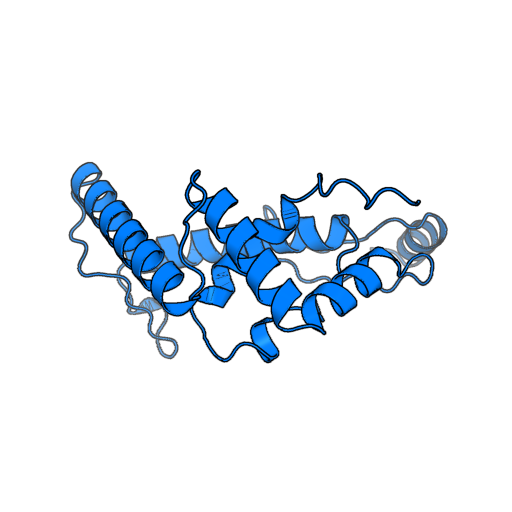M 606 N N . GLY A 1 79 ? -9.585 14.084 -5.476 1.00 84.31 79 GLY A N 1
ATOM 607 C CA . GLY A 1 79 ? -10.666 14.699 -4.704 1.00 84.31 79 GLY A CA 1
ATOM 608 C C . GLY A 1 79 ? -11.772 13.694 -4.377 1.00 84.31 79 GLY A C 1
ATOM 609 O O . GLY A 1 79 ? -12.165 13.558 -3.215 1.00 84.31 79 GLY A O 1
ATOM 610 N N . ILE A 1 80 ? -12.198 12.925 -5.385 1.00 84.81 80 ILE A N 1
ATOM 611 C CA . ILE A 1 80 ? -13.208 11.864 -5.244 1.00 84.81 80 ILE A CA 1
ATOM 612 C C . ILE A 1 80 ? -12.725 10.787 -4.263 1.00 84.81 80 ILE A C 1
ATOM 614 O O . ILE A 1 80 ? -13.437 10.423 -3.325 1.00 84.81 80 ILE A O 1
ATOM 618 N N . GLU A 1 81 ? -11.492 10.306 -4.435 1.00 84.38 81 GLU A N 1
ATOM 619 C CA . GLU A 1 81 ? -10.892 9.311 -3.545 1.00 84.38 81 GLU A CA 1
ATOM 620 C C . GLU A 1 81 ? -10.810 9.816 -2.097 1.00 84.38 81 GLU A C 1
ATOM 622 O O . GLU A 1 81 ? -11.204 9.111 -1.166 1.00 84.38 81 GLU A O 1
ATOM 627 N N . GLY A 1 82 ? -10.336 11.046 -1.899 1.00 83.94 82 GLY A N 1
ATOM 628 C CA . GLY A 1 82 ? -10.206 11.660 -0.583 1.00 83.94 82 GLY A CA 1
ATOM 629 C C . GLY A 1 82 ? -11.550 11.802 0.131 1.00 83.94 82 GLY A C 1
ATOM 630 O O . GLY A 1 82 ? -11.646 11.492 1.321 1.00 83.94 82 GLY A O 1
ATOM 631 N N . ALA A 1 83 ? -12.597 12.219 -0.585 1.00 87.25 83 ALA A N 1
ATOM 632 C CA . ALA A 1 83 ? -13.953 12.297 -0.046 1.00 87.25 83 ALA A CA 1
ATOM 633 C C . ALA A 1 83 ? -14.478 10.910 0.362 1.00 87.25 83 ALA A C 1
ATOM 635 O O . ALA A 1 83 ? -14.979 10.743 1.477 1.00 87.25 83 ALA A O 1
ATOM 636 N N . ARG A 1 84 ? -14.284 9.894 -0.490 1.00 87.25 84 ARG A N 1
ATOM 637 C CA . ARG A 1 84 ? -14.727 8.517 -0.223 1.00 87.25 84 ARG A CA 1
ATOM 638 C C . ARG A 1 84 ? -14.008 7.904 0.978 1.00 87.25 84 ARG A C 1
ATOM 640 O O . ARG A 1 84 ? -14.647 7.310 1.839 1.00 87.25 84 ARG A O 1
ATOM 647 N N . VAL A 1 85 ? -12.694 8.100 1.088 1.00 87.12 85 VAL A N 1
ATOM 648 C CA . VAL A 1 85 ? -11.899 7.627 2.233 1.00 87.12 85 VAL A CA 1
ATOM 649 C C . VAL A 1 85 ? -12.352 8.293 3.536 1.00 87.12 85 VAL A C 1
ATOM 651 O O . VAL A 1 85 ? -12.514 7.608 4.545 1.00 87.12 85 VAL A O 1
ATOM 654 N N . LYS A 1 86 ? -12.618 9.607 3.527 1.00 86.81 86 LYS A N 1
ATOM 655 C CA . LYS A 1 86 ? -13.169 10.312 4.698 1.00 86.81 86 LYS A CA 1
ATOM 656 C C . LYS A 1 86 ? -14.540 9.762 5.102 1.00 86.81 86 LYS A C 1
ATOM 658 O O . LYS A 1 86 ? -14.779 9.586 6.294 1.00 86.81 86 LYS A O 1
ATOM 663 N N . ALA A 1 87 ? -15.412 9.478 4.135 1.00 90.06 87 ALA A N 1
ATOM 664 C CA . ALA A 1 87 ? -16.722 8.885 4.394 1.00 90.06 87 ALA A CA 1
ATOM 665 C C . ALA A 1 87 ? -16.604 7.484 5.018 1.00 90.06 87 ALA A C 1
ATOM 667 O O . ALA A 1 87 ? -17.269 7.206 6.011 1.00 90.06 87 ALA A O 1
ATOM 668 N N . ILE A 1 88 ? -15.700 6.639 4.506 1.00 89.88 88 ILE A N 1
ATOM 669 C CA . ILE A 1 88 ? -15.438 5.302 5.060 1.00 89.88 88 ILE A CA 1
ATOM 670 C C . ILE A 1 88 ? -14.955 5.395 6.510 1.00 89.88 88 ILE A C 1
ATOM 672 O O . ILE A 1 88 ? -15.474 4.679 7.360 1.00 89.88 88 ILE A O 1
ATOM 676 N N . TYR A 1 89 ? -14.007 6.287 6.820 1.00 89.38 89 TYR A N 1
ATOM 677 C CA . TYR A 1 89 ? -13.548 6.453 8.203 1.00 89.38 89 TYR A CA 1
ATOM 678 C C . TYR A 1 89 ? -14.673 6.896 9.137 1.00 89.38 89 TYR A C 1
ATOM 680 O O . TYR A 1 89 ? -14.785 6.350 10.227 1.00 89.38 89 TYR A O 1
ATOM 688 N N . LYS A 1 90 ? -15.527 7.837 8.710 1.00 89.69 90 LYS A N 1
ATOM 689 C CA . LYS A 1 90 ? -16.685 8.272 9.507 1.00 89.69 90 LYS A CA 1
ATOM 690 C C . LYS A 1 90 ? -17.669 7.130 9.757 1.00 89.69 90 LYS A C 1
ATOM 692 O O . LYS A 1 90 ? -18.094 6.952 10.890 1.00 89.69 90 LYS A O 1
ATOM 697 N N . LEU A 1 91 ? -17.991 6.349 8.726 1.00 92.62 91 LEU A N 1
ATOM 698 C CA . LEU A 1 91 ? -18.911 5.218 8.840 1.00 92.62 91 LEU A CA 1
ATOM 699 C C . LEU A 1 91 ? -18.361 4.141 9.783 1.00 92.62 91 LEU A C 1
ATOM 701 O O . LEU A 1 91 ? -19.080 3.675 10.658 1.00 92.62 91 LEU A O 1
ATOM 705 N N . ARG A 1 92 ? -17.072 3.797 9.664 1.00 90.94 92 ARG A N 1
ATOM 706 C CA . ARG A 1 92 ? -16.422 2.845 10.579 1.00 90.94 92 ARG A CA 1
ATOM 707 C C . ARG A 1 92 ? -16.328 3.388 12.003 1.00 90.94 92 ARG A C 1
ATOM 709 O O . ARG A 1 92 ? -16.568 2.650 12.946 1.00 90.94 92 ARG A O 1
ATOM 716 N N . ALA A 1 93 ? -16.021 4.670 12.174 1.00 90.31 93 ALA A N 1
ATOM 717 C CA . ALA A 1 93 ? -15.992 5.297 13.491 1.00 90.31 93 ALA A CA 1
ATOM 718 C C . ALA A 1 93 ? -17.370 5.253 14.173 1.00 90.31 93 ALA A C 1
ATOM 720 O O . ALA A 1 93 ? -17.444 4.942 15.355 1.00 90.31 93 ALA A O 1
ATOM 721 N N . GLN A 1 94 ? -18.454 5.484 13.424 1.00 90.88 94 GLN A N 1
ATOM 722 C CA . GLN A 1 94 ? -19.827 5.343 13.923 1.00 90.88 94 GLN A CA 1
ATOM 723 C C . GLN A 1 94 ? -20.167 3.892 14.286 1.00 90.88 94 GLN A C 1
ATOM 725 O O . GLN A 1 94 ? -20.721 3.654 15.352 1.00 90.88 94 GLN A O 1
ATOM 730 N N . GLU A 1 95 ? -19.798 2.931 13.435 1.00 93.94 95 GLU A N 1
ATOM 731 C CA . GLU A 1 95 ? -20.019 1.495 13.663 1.00 93.94 95 GLU A CA 1
ATOM 732 C C . GLU A 1 95 ? -19.334 0.990 14.942 1.00 93.94 95 GLU A C 1
ATOM 734 O O . GLU A 1 95 ? -19.919 0.211 15.688 1.00 93.94 95 GLU A O 1
ATOM 739 N N . PHE A 1 96 ? -18.121 1.472 15.225 1.00 90.19 96 PHE A N 1
ATOM 740 C CA . PHE A 1 96 ? -17.358 1.099 16.420 1.00 90.19 96 PHE A CA 1
ATOM 741 C C . PHE A 1 96 ? -17.538 2.061 17.609 1.00 90.19 96 PHE A C 1
ATOM 743 O O . PHE A 1 96 ? -16.922 1.849 18.650 1.00 90.19 96 PHE A O 1
ATOM 750 N N . GLY A 1 97 ? -18.348 3.120 17.479 1.00 89.94 97 GLY A N 1
ATOM 751 C CA . GLY A 1 97 ? -18.564 4.114 18.540 1.00 89.94 97 GLY A CA 1
ATOM 752 C C . GLY A 1 97 ? -17.321 4.935 18.919 1.00 89.94 97 GLY A C 1
ATOM 753 O O . GLY A 1 97 ? -17.207 5.389 20.055 1.00 89.94 97 GLY A O 1
ATOM 754 N N . ILE A 1 98 ? -16.375 5.119 17.994 1.00 87.88 98 ILE A N 1
ATOM 755 C CA . ILE A 1 98 ? -15.099 5.811 18.232 1.00 87.88 98 ILE A CA 1
ATOM 756 C C . ILE A 1 98 ? -15.224 7.289 17.837 1.00 87.88 98 ILE A C 1
ATOM 758 O O . ILE A 1 98 ? -15.658 7.617 16.731 1.00 87.88 98 ILE A O 1
ATOM 762 N N . ALA A 1 99 ? -14.781 8.200 18.707 1.00 83.88 99 ALA A N 1
ATOM 763 C CA . ALA A 1 99 ? -14.678 9.620 18.379 1.00 83.88 99 ALA A CA 1
ATOM 764 C C . ALA A 1 99 ? -13.532 9.855 17.376 1.00 83.88 99 ALA A C 1
ATOM 766 O O . ALA A 1 99 ? -12.357 9.796 17.728 1.00 83.88 99 ALA A O 1
ATOM 767 N N . TRP A 1 100 ? -13.865 10.108 16.107 1.00 82.38 100 TRP A N 1
ATOM 768 C CA . TRP A 1 100 ? -12.880 10.305 15.039 1.00 82.38 100 TRP A CA 1
ATOM 769 C C . TRP A 1 100 ? -12.832 11.755 14.549 1.00 82.38 100 TRP A C 1
ATOM 771 O O . TRP A 1 100 ? -13.698 12.210 13.801 1.00 82.38 100 TRP A O 1
ATOM 781 N N . GLU A 1 101 ? -11.759 12.463 14.899 1.00 81.38 101 GLU A N 1
ATOM 782 C CA . GLU A 1 101 ? -11.516 13.859 14.495 1.00 81.38 101 GLU A CA 1
ATOM 783 C C . GLU A 1 101 ? -10.723 13.995 13.182 1.00 81.38 101 GLU A C 1
ATOM 785 O O . GLU A 1 101 ? -10.415 15.099 12.730 1.00 81.38 101 GLU A O 1
ATOM 790 N N . GLY A 1 102 ? -10.387 12.872 12.543 1.00 81.88 102 GLY A N 1
ATOM 791 C CA . GLY A 1 102 ? -9.588 12.834 11.322 1.00 81.88 102 GLY A CA 1
ATOM 792 C C . GLY A 1 102 ? -8.208 12.209 11.509 1.00 81.88 102 GLY A C 1
ATOM 793 O O . GLY A 1 102 ? -7.746 11.940 12.618 1.00 81.88 102 GLY A O 1
ATOM 794 N N . ARG A 1 103 ? -7.531 11.979 10.377 1.00 80.31 103 ARG A N 1
ATOM 795 C CA . ARG A 1 103 ? -6.194 11.387 10.373 1.00 80.31 103 ARG A CA 1
ATOM 796 C C . ARG A 1 103 ? -5.138 12.454 10.627 1.00 80.31 103 ARG A C 1
ATOM 798 O O . ARG A 1 103 ? -4.806 13.214 9.718 1.00 80.31 103 ARG A O 1
ATOM 805 N N . ARG A 1 104 ? -4.605 12.483 11.846 1.00 76.88 104 ARG A N 1
ATOM 806 C CA . ARG A 1 104 ? -3.463 13.317 12.240 1.00 76.88 104 ARG A CA 1
ATOM 807 C C . ARG A 1 104 ? -2.253 12.411 12.439 1.00 76.88 104 ARG A C 1
ATOM 809 O O . ARG A 1 104 ? -2.387 11.326 12.990 1.00 76.88 104 ARG A O 1
ATOM 816 N N . TYR A 1 105 ? -1.096 12.821 11.933 1.00 69.88 105 TYR A N 1
ATOM 817 C CA . TYR A 1 105 ? 0.161 12.106 12.133 1.00 69.88 105 TYR A CA 1
ATOM 818 C C . TYR A 1 105 ? 1.272 13.128 12.326 1.00 69.88 105 TYR A C 1
ATOM 820 O O . TYR A 1 105 ? 1.580 13.881 11.398 1.00 69.88 105 TYR A O 1
ATOM 828 N N . ASP A 1 106 ? 1.847 13.149 13.525 1.00 72.69 106 ASP A N 1
ATOM 829 C CA . ASP A 1 106 ? 3.064 13.899 13.798 1.00 72.69 106 ASP A CA 1
ATOM 830 C C . ASP A 1 106 ? 4.280 12.993 13.567 1.00 72.69 106 ASP A C 1
ATOM 832 O O . ASP A 1 106 ? 4.341 11.854 14.029 1.00 72.69 106 ASP A O 1
ATOM 836 N N . ARG A 1 107 ? 5.250 13.502 12.805 1.00 72.06 107 ARG A N 1
ATOM 837 C CA . ARG A 1 107 ? 6.507 12.802 12.522 1.00 72.06 107 ARG A CA 1
ATOM 838 C C . ARG A 1 107 ? 7.513 12.934 13.656 1.00 72.06 107 ARG A C 1
ATOM 840 O O . ARG A 1 107 ? 8.371 12.067 13.776 1.00 72.06 107 ARG A O 1
ATOM 847 N N . PHE A 1 108 ? 7.435 14.012 14.433 1.00 76.81 108 PHE A N 1
ATOM 848 C CA . PHE A 1 108 ? 8.368 14.281 15.523 1.00 76.81 108 PHE A CA 1
ATOM 849 C C . PHE A 1 108 ? 7.964 13.558 16.804 1.00 76.81 108 PHE A C 1
ATOM 851 O O . PHE A 1 108 ? 8.834 13.204 17.594 1.00 76.81 108 PHE A O 1
ATOM 858 N N . ASN A 1 109 ? 6.667 13.287 16.977 1.00 74.38 109 ASN A N 1
ATOM 859 C CA . ASN A 1 109 ? 6.158 12.541 18.117 1.00 74.38 109 ASN A CA 1
ATOM 860 C C . ASN A 1 109 ? 5.087 11.512 17.699 1.00 74.38 109 ASN A C 1
ATOM 862 O O . ASN A 1 109 ? 3.889 11.791 17.784 1.00 74.38 109 ASN A O 1
ATOM 866 N N . PRO A 1 110 ? 5.496 10.326 17.211 1.00 66.81 110 PRO A N 1
ATOM 867 C CA . PRO A 1 110 ? 4.563 9.315 16.710 1.00 66.81 110 PRO A CA 1
ATOM 868 C C . PRO A 1 110 ? 3.607 8.782 17.792 1.00 66.81 110 PRO A C 1
ATOM 870 O O . PRO A 1 110 ? 2.453 8.477 17.477 1.00 66.81 110 PRO A O 1
ATOM 873 N N . ASP A 1 111 ? 4.048 8.748 19.053 1.00 69.38 111 ASP A N 1
ATOM 874 C CA . ASP A 1 111 ? 3.300 8.170 20.179 1.00 69.38 111 ASP A CA 1
ATOM 875 C C . ASP A 1 111 ? 2.313 9.157 20.824 1.00 69.38 111 ASP A C 1
ATOM 877 O O . ASP A 1 111 ? 1.402 8.746 21.538 1.00 69.38 111 ASP A O 1
ATOM 881 N N . ALA A 1 112 ? 2.423 10.457 20.528 1.00 70.56 112 ALA A N 1
ATOM 882 C CA . ALA A 1 112 ? 1.456 11.465 20.983 1.00 70.56 112 ALA A CA 1
ATOM 883 C C . ALA A 1 112 ? 0.141 11.461 20.186 1.00 70.56 112 ALA A C 1
ATOM 885 O O . ALA A 1 112 ? -0.754 12.270 20.435 1.00 70.56 112 ALA A O 1
ATOM 886 N N . THR A 1 113 ? 0.019 10.576 19.198 1.00 71.25 113 THR A N 1
ATOM 887 C CA . THR A 1 113 ? -1.189 10.465 18.383 1.00 71.25 113 THR A CA 1
ATOM 888 C C . THR A 1 113 ? -2.232 9.587 19.078 1.00 71.25 113 THR A C 1
ATOM 890 O O . THR A 1 113 ? -1.871 8.642 19.767 1.00 71.25 113 THR A O 1
ATOM 893 N N . ASP A 1 114 ? -3.523 9.841 18.845 1.00 81.94 114 ASP A N 1
ATOM 894 C CA . ASP A 1 114 ? -4.616 8.965 19.299 1.00 81.94 114 ASP A CA 1
ATOM 895 C C . ASP A 1 114 ? -4.367 7.483 18.937 1.00 81.94 114 ASP A C 1
ATOM 897 O O . ASP A 1 114 ? -3.869 7.180 17.845 1.00 81.94 114 ASP A O 1
ATOM 901 N N . LEU A 1 115 ? -4.762 6.567 19.827 1.00 84.69 115 LEU A N 1
ATOM 902 C CA . LEU A 1 115 ? -4.633 5.115 19.670 1.00 84.69 115 LEU A CA 1
ATOM 903 C C . LEU A 1 115 ? -5.218 4.637 18.337 1.00 84.69 115 LEU A C 1
ATOM 905 O O . LEU A 1 115 ? -4.619 3.802 17.660 1.00 84.69 115 LEU A O 1
ATOM 909 N N . THR A 1 116 ? -6.340 5.219 17.902 1.00 86.69 116 THR A N 1
ATOM 910 C CA . THR A 1 116 ? -6.952 4.901 16.605 1.00 86.69 116 THR A CA 1
ATOM 911 C C . THR A 1 116 ? -5.999 5.212 15.450 1.00 86.69 116 THR A C 1
ATOM 913 O O . THR A 1 116 ? -5.791 4.397 14.552 1.00 86.69 116 THR A O 1
ATOM 916 N N . ASN A 1 117 ? -5.367 6.387 15.470 1.00 85.75 117 ASN A N 1
ATOM 917 C CA . ASN A 1 117 ? -4.418 6.794 14.437 1.00 85.75 117 ASN A CA 1
ATOM 918 C C . ASN A 1 117 ? -3.144 5.937 14.460 1.00 85.75 117 ASN A C 1
ATOM 920 O O . ASN A 1 117 ? -2.643 5.572 13.392 1.00 85.75 117 ASN A O 1
ATOM 924 N N . GLN A 1 118 ? -2.658 5.565 15.648 1.00 85.19 118 GLN A N 1
ATOM 925 C CA . GLN A 1 118 ? -1.535 4.637 15.795 1.00 85.19 118 GLN A CA 1
ATOM 926 C C . GLN A 1 118 ? -1.865 3.263 15.200 1.00 85.19 118 GLN A C 1
ATOM 928 O O . GLN A 1 118 ? -1.124 2.763 14.351 1.00 85.19 118 GLN A O 1
ATOM 933 N N . ALA A 1 119 ? -3.017 2.685 15.549 1.00 87.44 119 ALA A N 1
ATOM 934 C CA . ALA A 1 119 ? -3.460 1.392 15.033 1.00 87.44 119 ALA A CA 1
ATOM 935 C C . ALA A 1 119 ? -3.536 1.388 13.499 1.00 87.44 119 ALA A C 1
ATOM 937 O O . ALA A 1 119 ? -3.009 0.485 12.840 1.00 87.44 119 ALA A O 1
ATOM 938 N N . ILE A 1 120 ? -4.102 2.443 12.901 1.00 86.88 120 ILE A N 1
ATOM 939 C CA . ILE A 1 120 ? -4.160 2.536 11.441 1.00 86.88 120 ILE A CA 1
ATOM 940 C C . ILE A 1 120 ? -2.754 2.726 10.841 1.00 86.88 120 ILE A C 1
ATOM 942 O O . ILE A 1 120 ? -2.513 2.267 9.727 1.00 86.88 120 ILE A O 1
ATOM 946 N N . ASN A 1 121 ? -1.802 3.369 11.526 1.00 84.75 121 ASN A N 1
ATOM 947 C CA . ASN A 1 121 ? -0.407 3.467 11.068 1.00 84.75 121 ASN A CA 1
ATOM 948 C C . ASN A 1 121 ? 0.316 2.107 11.090 1.00 84.75 121 ASN A C 1
ATOM 950 O O . ASN A 1 121 ? 1.062 1.789 10.155 1.00 84.75 121 ASN A O 1
ATOM 954 N N . HIS A 1 122 ? 0.064 1.274 12.100 1.00 85.69 122 HIS A N 1
ATOM 955 C CA . HIS A 1 122 ? 0.600 -0.087 12.158 1.00 85.69 122 HIS A CA 1
ATOM 956 C C . HIS A 1 122 ? 0.012 -0.975 11.058 1.00 85.69 122 HIS A C 1
ATOM 958 O O . HIS A 1 122 ? 0.768 -1.565 10.281 1.00 85.69 122 HIS A O 1
ATOM 964 N N . ALA A 1 123 ? -1.317 -0.987 10.913 1.00 87.94 123 ALA A N 1
ATOM 965 C CA . ALA A 1 123 ? -1.998 -1.721 9.845 1.00 87.94 123 ALA A CA 1
ATOM 966 C C . ALA A 1 123 ? -1.524 -1.265 8.455 1.00 87.94 123 ALA A C 1
ATOM 968 O O . ALA A 1 123 ? -1.234 -2.076 7.574 1.00 87.94 123 ALA A O 1
ATOM 969 N N . ALA A 1 124 ? -1.363 0.048 8.284 1.00 85.69 124 ALA A N 1
ATOM 970 C CA . ALA A 1 124 ? -0.799 0.647 7.088 1.00 85.69 124 ALA A CA 1
ATOM 971 C C . ALA A 1 124 ? 0.598 0.074 6.770 1.00 85.69 124 ALA A C 1
ATOM 973 O O . ALA A 1 124 ? 0.863 -0.363 5.647 1.00 85.69 124 ALA A O 1
ATOM 974 N N . THR A 1 125 ? 1.492 0.048 7.754 1.00 84.38 125 THR A N 1
ATOM 975 C CA . THR A 1 125 ? 2.863 -0.450 7.575 1.00 84.38 125 THR A CA 1
ATOM 976 C C . THR A 1 125 ? 2.883 -1.927 7.171 1.00 84.38 125 THR A C 1
ATOM 978 O O . THR A 1 125 ? 3.603 -2.290 6.238 1.00 84.38 125 THR A O 1
ATOM 981 N N . ALA A 1 126 ? 2.040 -2.758 7.791 1.00 87.00 126 ALA A N 1
ATOM 982 C CA . ALA A 1 126 ? 1.937 -4.181 7.473 1.00 87.00 126 ALA A CA 1
ATOM 983 C C . ALA A 1 126 ? 1.478 -4.425 6.024 1.00 87.00 126 ALA A C 1
ATOM 985 O O . ALA A 1 126 ? 2.128 -5.153 5.272 1.00 87.00 126 ALA A O 1
ATOM 986 N N . VAL A 1 127 ? 0.418 -3.742 5.582 1.00 86.31 127 VAL A N 1
ATOM 987 C CA . VAL A 1 127 ? -0.082 -3.845 4.199 1.00 86.31 127 VAL A CA 1
ATOM 988 C C . VAL A 1 127 ? 0.965 -3.361 3.189 1.00 86.31 127 VAL A C 1
ATOM 990 O O . VAL A 1 127 ? 1.149 -3.969 2.133 1.00 86.31 127 VAL A O 1
ATOM 993 N N . GLN A 1 128 ? 1.705 -2.295 3.510 1.00 82.62 128 GLN A N 1
ATOM 994 C CA . GLN A 1 128 ? 2.798 -1.819 2.659 1.00 82.62 128 GLN A CA 1
ATOM 995 C C . GLN A 1 128 ? 3.940 -2.828 2.522 1.00 82.62 128 GLN A C 1
ATOM 997 O O . GLN A 1 128 ? 4.574 -2.883 1.463 1.00 82.62 128 GLN A O 1
ATOM 1002 N N . ALA A 1 129 ? 4.249 -3.575 3.580 1.00 83.00 129 ALA A N 1
ATOM 1003 C CA . ALA A 1 129 ? 5.282 -4.597 3.549 1.00 83.00 129 ALA A CA 1
ATOM 1004 C C . ALA A 1 129 ? 4.835 -5.813 2.734 1.00 83.00 129 ALA A C 1
ATOM 1006 O O . ALA A 1 129 ? 5.562 -6.218 1.827 1.00 83.00 129 ALA A O 1
ATOM 1007 N N . ALA A 1 130 ? 3.611 -6.301 2.951 1.00 85.06 130 ALA A N 1
ATOM 1008 C CA . ALA A 1 130 ? 3.020 -7.375 2.153 1.00 85.06 130 ALA A CA 1
ATOM 1009 C C . ALA A 1 130 ? 3.022 -7.037 0.652 1.00 85.06 130 ALA A C 1
ATOM 1011 O O . ALA A 1 130 ? 3.452 -7.838 -0.182 1.00 85.06 130 ALA A O 1
ATOM 1012 N N . ALA A 1 131 ? 2.632 -5.809 0.300 1.00 83.06 131 ALA A N 1
ATOM 1013 C CA . ALA A 1 131 ? 2.669 -5.361 -1.084 1.00 83.06 131 ALA A CA 1
ATOM 1014 C C . ALA A 1 131 ? 4.100 -5.256 -1.638 1.00 83.06 131 ALA A C 1
ATOM 1016 O O . ALA A 1 131 ? 4.349 -5.645 -2.779 1.00 83.06 131 ALA A O 1
ATOM 1017 N N . ALA A 1 132 ? 5.067 -4.791 -0.839 1.00 79.81 132 ALA A N 1
ATOM 1018 C CA . ALA A 1 132 ? 6.469 -4.745 -1.255 1.00 79.81 132 ALA A CA 1
ATOM 1019 C C . ALA A 1 132 ? 7.034 -6.148 -1.541 1.00 79.81 132 ALA A C 1
ATOM 1021 O O . ALA A 1 132 ? 7.728 -6.325 -2.542 1.00 79.81 132 ALA A O 1
ATOM 1022 N N . ILE A 1 133 ? 6.695 -7.139 -0.713 1.00 81.75 133 ILE A N 1
ATOM 1023 C CA . ILE A 1 133 ? 7.083 -8.544 -0.902 1.00 81.75 133 ILE A CA 1
ATOM 1024 C C . ILE A 1 133 ? 6.456 -9.098 -2.191 1.00 81.75 133 ILE A C 1
ATOM 1026 O O . ILE A 1 133 ? 7.144 -9.716 -3.007 1.00 81.75 133 ILE A O 1
ATOM 1030 N N . ALA A 1 134 ? 5.172 -8.816 -2.435 1.00 83.00 134 ALA A N 1
ATOM 1031 C CA . ALA A 1 134 ? 4.491 -9.226 -3.662 1.00 83.00 134 ALA A CA 1
ATOM 1032 C C . ALA A 1 134 ? 5.137 -8.617 -4.922 1.00 83.00 134 ALA A C 1
ATOM 1034 O O . ALA A 1 134 ? 5.361 -9.316 -5.914 1.00 83.00 134 ALA A O 1
ATOM 1035 N N . VAL A 1 135 ? 5.508 -7.333 -4.874 1.00 77.94 135 VAL A N 1
ATOM 1036 C CA . VAL A 1 135 ? 6.213 -6.649 -5.970 1.00 77.94 135 VAL A CA 1
ATOM 1037 C C . VAL A 1 135 ? 7.580 -7.290 -6.231 1.00 77.94 135 VAL A C 1
ATOM 1039 O O . VAL A 1 135 ? 7.890 -7.583 -7.388 1.00 77.94 135 VAL A O 1
ATOM 1042 N N . GLN A 1 136 ? 8.355 -7.586 -5.181 1.00 75.75 136 GLN A N 1
ATOM 1043 C CA . GLN A 1 136 ? 9.650 -8.271 -5.300 1.00 75.75 136 GLN A CA 1
ATOM 1044 C C . GLN A 1 136 ? 9.509 -9.654 -5.946 1.00 75.75 136 GLN A C 1
ATOM 1046 O O . GLN A 1 136 ? 10.263 -9.981 -6.862 1.00 75.75 136 GLN A O 1
ATOM 1051 N N . ARG A 1 137 ? 8.497 -10.438 -5.547 1.00 75.00 137 ARG A N 1
ATOM 1052 C CA . ARG A 1 137 ? 8.183 -11.730 -6.181 1.00 75.00 137 ARG A CA 1
ATOM 1053 C C . ARG A 1 137 ? 7.861 -11.572 -7.664 1.00 75.00 137 ARG A C 1
ATOM 1055 O O . ARG A 1 137 ? 8.319 -12.366 -8.480 1.00 75.00 137 ARG A O 1
ATOM 1062 N N . SER A 1 138 ? 7.079 -10.556 -8.019 1.00 70.75 138 SER A N 1
ATOM 1063 C CA . SER A 1 138 ? 6.662 -10.307 -9.404 1.00 70.75 138 SER A CA 1
ATOM 1064 C C . SER A 1 138 ? 7.783 -9.779 -10.315 1.00 70.75 138 SER A C 1
ATOM 1066 O O . SER A 1 138 ? 7.515 -9.473 -11.475 1.00 70.75 138 SER A O 1
ATOM 1068 N N . ARG A 1 139 ? 9.027 -9.675 -9.809 1.00 65.50 139 ARG A N 1
ATOM 1069 C CA . ARG A 1 139 ? 10.212 -9.170 -10.531 1.00 65.50 139 ARG A CA 1
ATOM 1070 C C . ARG A 1 139 ? 10.021 -7.758 -11.093 1.00 65.50 139 ARG A C 1
ATOM 1072 O O . ARG A 1 139 ? 10.635 -7.371 -12.083 1.00 65.50 139 ARG A O 1
ATOM 1079 N N . ARG A 1 140 ? 9.154 -6.975 -10.452 1.00 59.56 140 ARG A N 1
ATOM 1080 C CA . ARG A 1 140 ? 8.898 -5.577 -10.797 1.00 59.56 140 ARG A CA 1
ATOM 1081 C C . ARG A 1 140 ? 9.929 -4.695 -10.104 1.00 59.56 140 ARG A C 1
ATOM 1083 O O . ARG A 1 140 ? 10.246 -4.882 -8.929 1.00 59.56 140 ARG A O 1
ATOM 1090 N N . CYS A 1 141 ? 10.464 -3.729 -10.839 1.00 54.03 141 CYS A N 1
ATOM 1091 C CA . CYS A 1 141 ? 11.496 -2.844 -10.333 1.00 54.03 141 CYS A CA 1
ATOM 1092 C C . CYS A 1 141 ? 10.881 -1.834 -9.357 1.00 54.03 141 CYS A C 1
ATOM 1094 O O . CYS A 1 141 ? 10.031 -1.030 -9.738 1.00 54.03 141 CYS A O 1
ATOM 1096 N N . ARG A 1 142 ? 11.315 -1.872 -8.092 1.00 50.12 142 ARG A N 1
ATOM 1097 C CA . ARG A 1 142 ? 10.854 -0.936 -7.055 1.00 50.12 142 ARG A CA 1
ATOM 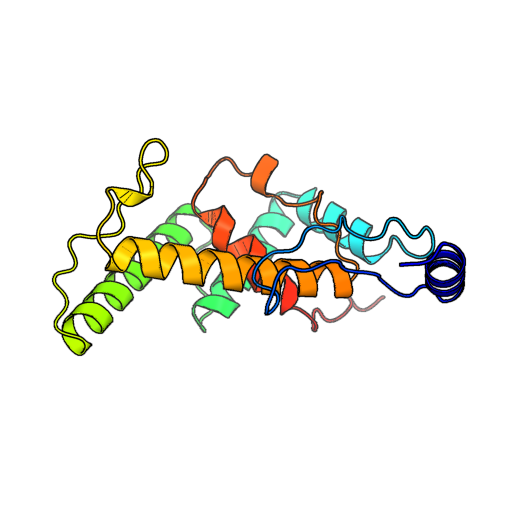1098 C C . ARG A 1 142 ? 11.464 0.461 -7.209 1.00 50.12 142 ARG A C 1
ATOM 1100 O O . ARG A 1 142 ? 10.873 1.415 -6.739 1.00 50.12 142 ARG A O 1
ATOM 1107 N N . SER A 1 143 ? 12.637 0.605 -7.831 1.00 49.50 143 SER A N 1
ATOM 1108 C CA . SER A 1 143 ? 13.297 1.915 -7.993 1.00 49.50 143 SER A CA 1
ATOM 1109 C C . SER A 1 143 ? 12.687 2.766 -9.108 1.00 49.50 143 SER A C 1
ATOM 1111 O O . SER A 1 143 ? 12.833 3.984 -9.096 1.00 49.50 143 SER A O 1
ATOM 1113 N N . LEU A 1 144 ? 11.935 2.146 -10.021 1.00 51.19 144 LEU A N 1
ATOM 1114 C CA . LEU A 1 144 ? 11.053 2.833 -10.963 1.00 51.19 144 LEU A CA 1
ATOM 1115 C C . LEU A 1 144 ? 9.725 3.239 -10.295 1.00 51.19 144 LEU A C 1
ATOM 1117 O O . LEU A 1 144 ? 8.711 3.395 -10.962 1.00 51.19 144 LEU A O 1
ATOM 1121 N N . ASP A 1 145 ? 9.694 3.408 -8.973 1.00 47.62 145 ASP A N 1
ATOM 1122 C CA . ASP A 1 145 ? 8.536 3.985 -8.299 1.00 47.62 145 ASP A CA 1
ATOM 1123 C C . ASP A 1 145 ? 8.375 5.447 -8.751 1.00 47.62 145 ASP A C 1
ATOM 1125 O O . ASP A 1 145 ? 9.255 6.295 -8.569 1.00 47.62 145 ASP A O 1
ATOM 1129 N N . LEU A 1 146 ? 7.232 5.745 -9.372 1.00 43.94 146 LEU A N 1
ATOM 1130 C CA . LEU A 1 146 ? 6.850 7.076 -9.851 1.00 43.94 146 LEU A CA 1
ATOM 1131 C C . LEU A 1 146 ? 6.816 8.136 -8.746 1.00 43.94 146 LEU A C 1
ATOM 1133 O O . LEU A 1 146 ? 6.709 9.325 -9.052 1.00 43.94 146 LEU A O 1
ATOM 1137 N N . SER A 1 147 ? 6.906 7.730 -7.479 1.00 35.06 147 SER A N 1
ATOM 1138 C CA . SER A 1 147 ? 6.860 8.612 -6.317 1.00 35.06 147 SER A CA 1
ATOM 1139 C C . SER A 1 147 ? 7.944 9.692 -6.296 1.00 35.06 147 SER A C 1
ATOM 1141 O O . SER A 1 147 ? 7.767 10.693 -5.613 1.00 35.06 147 SER A O 1
ATOM 1143 N N . THR A 1 148 ? 9.067 9.512 -7.002 1.00 36.94 148 THR A N 1
ATOM 1144 C CA . THR A 1 148 ? 10.131 10.535 -7.091 1.00 36.94 148 THR A CA 1
ATOM 1145 C C . THR A 1 148 ? 9.907 11.557 -8.209 1.00 36.94 148 THR A C 1
ATOM 1147 O O . THR A 1 148 ? 10.550 12.601 -8.208 1.00 36.94 148 THR A O 1
ATOM 1150 N N . ARG A 1 149 ? 8.992 11.294 -9.156 1.00 38.19 149 ARG A N 1
ATOM 1151 C CA . ARG A 1 149 ? 8.703 12.170 -10.313 1.00 38.19 149 ARG A CA 1
ATOM 1152 C C . ARG A 1 149 ? 7.257 12.667 -10.401 1.00 38.19 149 ARG A C 1
ATOM 1154 O O . ARG A 1 149 ? 6.941 13.428 -11.314 1.00 38.19 149 ARG A O 1
ATOM 1161 N N . ILE A 1 150 ? 6.380 12.244 -9.493 1.00 40.66 150 ILE A N 1
ATOM 1162 C CA . ILE A 1 150 ? 5.042 12.812 -9.295 1.00 40.66 150 ILE A CA 1
ATOM 1163 C C . ILE A 1 150 ? 5.098 13.577 -7.963 1.00 40.66 150 ILE A C 1
ATOM 1165 O O . ILE A 1 150 ? 5.367 12.933 -6.951 1.00 40.66 150 ILE A O 1
ATOM 1169 N N . PRO A 1 151 ? 4.879 14.905 -7.930 1.00 33.09 151 PRO A N 1
ATOM 1170 C CA . PRO A 1 151 ? 5.235 15.744 -6.779 1.00 33.09 151 PRO A CA 1
ATOM 1171 C C . PRO A 1 151 ? 4.496 15.461 -5.459 1.00 33.09 151 PRO A C 1
ATOM 1173 O O . PRO A 1 151 ? 4.827 16.075 -4.449 1.00 33.09 151 PRO A O 1
ATOM 1176 N N . ASP A 1 152 ? 3.525 14.545 -5.410 1.00 39.97 152 ASP A N 1
ATOM 1177 C CA . ASP A 1 152 ? 2.522 14.585 -4.350 1.00 39.97 152 ASP A CA 1
ATOM 1178 C C . ASP A 1 152 ? 2.391 13.331 -3.471 1.00 39.97 152 ASP A C 1
ATOM 1180 O O . ASP A 1 152 ? 2.126 12.208 -3.914 1.00 39.97 152 ASP A O 1
ATOM 1184 N N . ARG A 1 153 ? 2.467 13.594 -2.160 1.00 35.19 153 ARG A N 1
ATOM 1185 C CA . ARG A 1 153 ? 2.599 12.649 -1.038 1.00 35.19 15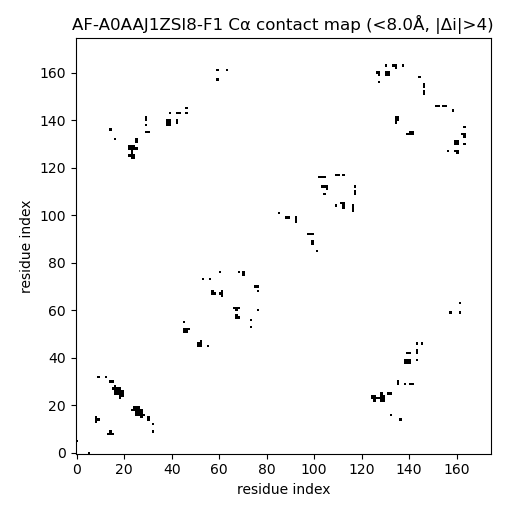3 ARG A CA 1
ATOM 1186 C C . ARG A 1 153 ? 1.394 11.733 -0.757 1.00 35.19 153 ARG A C 1
ATOM 1188 O O . ARG A 1 153 ? 1.552 10.779 -0.003 1.00 35.19 153 ARG A O 1
ATOM 1195 N N . LEU A 1 154 ? 0.217 11.958 -1.346 1.00 35.94 154 LEU A N 1
ATOM 1196 C CA . LEU A 1 154 ? -0.991 11.143 -1.091 1.00 35.94 154 LEU A CA 1
ATOM 1197 C C . LEU A 1 154 ? -1.176 9.977 -2.083 1.00 35.94 154 LEU A C 1
ATOM 1199 O O . LEU A 1 154 ? -1.679 8.921 -1.706 1.00 35.94 154 LEU A O 1
ATOM 1203 N N . SER A 1 155 ? -0.644 10.096 -3.302 1.00 36.84 155 SER A N 1
ATOM 1204 C CA . SER A 1 155 ? -0.543 9.010 -4.300 1.00 36.84 155 SER A CA 1
ATOM 1205 C C . SER A 1 155 ? 0.442 7.894 -3.907 1.00 36.84 155 SER A C 1
ATOM 1207 O O . SER A 1 155 ? 0.421 6.804 -4.482 1.00 36.84 155 SER A O 1
ATOM 1209 N N . TYR A 1 156 ? 1.277 8.157 -2.896 1.00 38.72 156 TYR A N 1
ATOM 1210 C CA . TYR A 1 156 ? 2.332 7.284 -2.370 1.00 38.72 156 TYR A CA 1
ATOM 1211 C C . TYR A 1 156 ? 1.808 5.936 -1.841 1.00 38.72 156 TYR A C 1
ATOM 1213 O O . TYR A 1 156 ? 2.484 4.911 -1.927 1.00 38.72 156 TYR A O 1
ATOM 1221 N N . TRP A 1 157 ? 0.580 5.922 -1.313 1.00 35.50 157 TRP A N 1
ATOM 1222 C CA . TRP A 1 157 ? -0.049 4.728 -0.740 1.00 35.50 157 TRP A CA 1
ATOM 1223 C C . TRP A 1 157 ? -0.698 3.822 -1.794 1.00 35.50 157 TRP A C 1
ATOM 1225 O O . TRP A 1 157 ? -0.611 2.595 -1.712 1.00 35.50 157 TRP A O 1
ATOM 1235 N N . MET A 1 158 ? -1.313 4.435 -2.808 1.00 38.81 158 MET A N 1
ATOM 1236 C CA . MET A 1 158 ? -2.059 3.739 -3.857 1.00 38.81 158 MET A CA 1
ATOM 1237 C C . MET A 1 158 ? -1.132 3.007 -4.838 1.00 38.81 158 MET A C 1
ATOM 1239 O O . MET A 1 158 ? -1.424 1.885 -5.248 1.00 38.81 158 MET A O 1
ATOM 1243 N N . TRP A 1 159 ? 0.022 3.599 -5.165 1.00 38.34 159 TRP A N 1
ATOM 1244 C CA . TRP A 1 159 ? 1.014 2.990 -6.061 1.00 38.34 159 TRP A CA 1
ATOM 1245 C C . TRP A 1 159 ? 1.735 1.788 -5.455 1.00 38.34 159 TRP A C 1
ATOM 1247 O O . TRP A 1 159 ? 1.951 0.793 -6.147 1.00 38.34 159 TRP A O 1
ATOM 1257 N N . ARG A 1 160 ? 2.017 1.815 -4.147 1.00 40.16 160 ARG A N 1
ATOM 1258 C CA . ARG A 1 160 ? 2.740 0.731 -3.467 1.00 40.16 160 ARG A CA 1
ATOM 1259 C C . ARG A 1 160 ? 1.921 -0.549 -3.275 1.00 40.16 160 ARG A C 1
ATOM 1261 O O . ARG A 1 160 ? 2.531 -1.595 -3.096 1.00 40.16 160 ARG A O 1
ATOM 1268 N N . THR A 1 161 ? 0.587 -0.487 -3.322 1.00 36.22 161 THR A N 1
ATOM 1269 C CA . THR A 1 161 ? -0.318 -1.626 -3.055 1.00 36.22 161 THR A CA 1
ATOM 1270 C C . THR A 1 161 ? -0.988 -2.191 -4.310 1.00 36.22 161 THR A C 1
ATOM 1272 O O . THR A 1 161 ? -1.047 -3.407 -4.473 1.00 36.22 161 THR A O 1
ATOM 1275 N N . CYS A 1 162 ? -1.430 -1.348 -5.247 1.00 33.09 162 CYS A N 1
ATOM 1276 C CA . CYS A 1 162 ? -2.188 -1.814 -6.418 1.00 33.09 162 CYS A CA 1
ATOM 1277 C C . CYS A 1 162 ? -1.316 -2.456 -7.514 1.00 33.09 162 CYS A C 1
ATOM 1279 O O . CYS A 1 162 ? -1.797 -3.278 -8.294 1.00 33.09 162 CYS A O 1
ATOM 1281 N N . PHE A 1 163 ? -0.016 -2.141 -7.573 1.00 38.28 163 PHE A N 1
ATOM 1282 C CA . PHE A 1 163 ? 0.865 -2.668 -8.622 1.00 38.28 163 PHE A CA 1
ATOM 1283 C C . PHE A 1 163 ? 1.188 -4.168 -8.462 1.00 38.28 163 PHE A C 1
ATOM 1285 O O . PHE A 1 163 ? 1.749 -4.764 -9.377 1.00 38.28 163 PHE A O 1
ATOM 1292 N N . ALA A 1 164 ? 0.812 -4.799 -7.344 1.00 33.19 164 ALA A N 1
ATOM 1293 C CA . ALA A 1 164 ? 0.888 -6.251 -7.167 1.00 33.19 164 ALA A CA 1
ATOM 1294 C C . ALA A 1 164 ? -0.287 -7.012 -7.826 1.00 33.19 164 ALA A C 1
ATOM 1296 O O . ALA A 1 164 ? -0.176 -8.213 -8.051 1.00 33.19 164 ALA A O 1
ATOM 1297 N N . MET A 1 165 ? -1.395 -6.334 -8.159 1.00 30.23 165 MET A N 1
ATOM 1298 C CA . MET A 1 165 ? -2.662 -6.974 -8.560 1.00 30.23 165 MET A CA 1
ATOM 1299 C C . MET A 1 165 ? -2.919 -7.022 -10.074 1.00 30.23 165 MET A C 1
ATOM 1301 O O . MET A 1 165 ? -3.787 -7.763 -10.528 1.00 30.23 165 MET A O 1
ATOM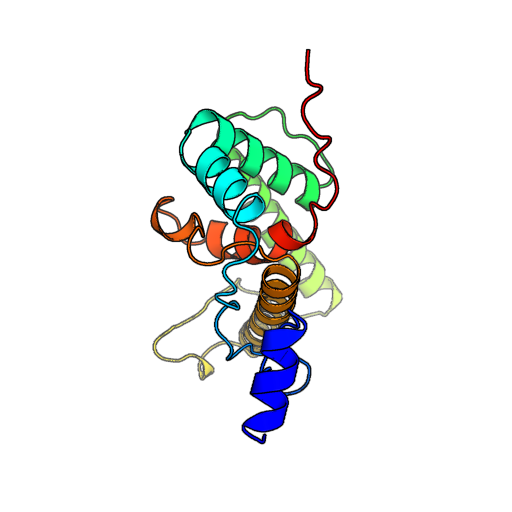 1305 N N . THR A 1 166 ? -2.148 -6.305 -10.893 1.00 34.22 166 THR A N 1
ATOM 1306 C CA . THR A 1 166 ? -2.302 -6.322 -12.358 1.00 34.22 166 THR A CA 1
ATOM 1307 C C . THR A 1 166 ? -1.512 -7.468 -12.996 1.00 34.22 166 THR A C 1
ATOM 1309 O O . THR A 1 166 ? -0.488 -7.252 -13.643 1.00 34.22 166 THR A O 1
ATOM 1312 N N . SER A 1 167 ? -1.978 -8.707 -12.812 1.00 28.45 167 SER A N 1
ATOM 1313 C CA . SER A 1 167 ? -1.488 -9.901 -13.528 1.00 28.45 167 SER A CA 1
ATOM 1314 C C . SER A 1 167 ? -2.157 -10.119 -14.894 1.00 28.45 167 SER A C 1
ATOM 1316 O O . SER A 1 167 ? -1.831 -11.076 -15.589 1.00 28.45 167 SER A O 1
ATOM 1318 N N . ARG A 1 168 ? -3.065 -9.230 -15.318 1.00 26.44 168 ARG A N 1
ATOM 1319 C CA . ARG A 1 168 ? -3.733 -9.295 -16.626 1.00 26.44 168 ARG A CA 1
ATOM 1320 C C . ARG A 1 168 ? -3.736 -7.935 -17.322 1.00 26.44 168 ARG A C 1
ATOM 1322 O O . ARG A 1 168 ? -4.765 -7.279 -17.408 1.00 26.44 168 ARG A O 1
ATOM 1329 N N . CYS A 1 169 ? -2.584 -7.515 -17.836 1.00 26.44 169 CYS A N 1
ATOM 1330 C CA . CYS A 1 169 ? -2.598 -6.691 -19.045 1.00 26.44 169 CYS A CA 1
ATOM 1331 C C . CYS A 1 169 ? -2.550 -7.662 -20.233 1.00 26.44 169 CYS A C 1
ATOM 1333 O O . CYS A 1 169 ? -1.607 -8.455 -20.290 1.00 26.44 169 CYS A O 1
ATOM 1335 N N . PRO A 1 170 ? -3.528 -7.649 -21.156 1.00 26.12 170 PRO A N 1
ATOM 1336 C CA . PRO A 1 170 ? -3.399 -8.393 -22.398 1.00 26.12 170 PRO A CA 1
ATOM 1337 C C . PRO A 1 170 ? -2.217 -7.808 -23.174 1.00 26.12 170 PRO A C 1
ATOM 1339 O O . PRO A 1 170 ? -2.077 -6.587 -23.278 1.00 26.12 170 PRO A O 1
ATOM 1342 N N . SER A 1 171 ? -1.334 -8.673 -23.670 1.00 28.73 171 SER A N 1
ATOM 1343 C CA . SER A 1 171 ? -0.257 -8.266 -24.568 1.00 28.73 171 SER A CA 1
ATOM 1344 C C . SER A 1 171 ? -0.856 -7.529 -25.769 1.00 28.73 171 SER A C 1
ATOM 1346 O O . SER A 1 171 ? -1.863 -8.007 -26.299 1.00 28.73 171 SER A O 1
ATOM 1348 N N . PRO A 1 172 ? -0.264 -6.415 -26.234 1.00 29.83 172 PRO A N 1
ATOM 1349 C CA . PRO A 1 172 ? -0.681 -5.830 -27.496 1.00 29.83 172 PRO A CA 1
ATOM 1350 C C . PRO A 1 172 ? -0.456 -6.882 -28.584 1.00 29.83 172 PRO A C 1
ATOM 1352 O O . PRO A 1 172 ? 0.651 -7.402 -28.739 1.00 29.83 172 PRO A O 1
ATOM 1355 N N . SER A 1 173 ? -1.533 -7.243 -29.277 1.00 28.80 173 SER A N 1
ATOM 1356 C CA . SER A 1 173 ? -1.500 -8.076 -30.472 1.00 28.80 173 SER A CA 1
ATOM 1357 C C . SER A 1 173 ? -0.468 -7.500 -31.438 1.00 28.80 173 SER A C 1
ATOM 1359 O O . SER A 1 173 ? -0.606 -6.354 -31.869 1.00 28.80 173 SER A O 1
ATOM 1361 N N . ARG A 1 174 ? 0.566 -8.286 -31.754 1.00 30.17 174 ARG A N 1
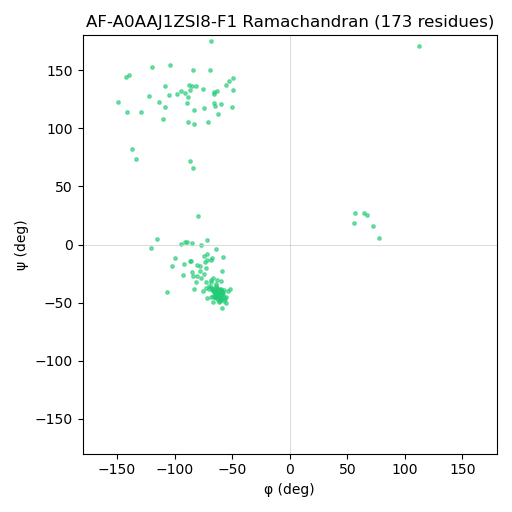ATOM 1362 C CA . ARG A 1 174 ? 1.398 -8.043 -32.933 1.00 30.17 174 ARG A CA 1
ATOM 1363 C C . ARG A 1 174 ? 0.486 -8.172 -34.152 1.00 30.17 174 ARG A C 1
ATOM 1365 O O . ARG A 1 174 ? -0.022 -9.262 -34.403 1.00 30.17 174 ARG A O 1
ATOM 1372 N N . GLN A 1 175 ? 0.250 -7.058 -34.830 1.00 31.48 175 GLN A N 1
ATOM 1373 C CA . GLN A 1 175 ? 0.099 -7.051 -36.281 1.00 31.48 175 GLN A CA 1
ATOM 1374 C C . GLN A 1 175 ? 1.478 -6.773 -36.868 1.00 31.48 175 GLN A C 1
ATOM 1376 O O . GLN A 1 175 ? 2.222 -5.993 -36.223 1.00 31.48 175 GLN A O 1
#